Protein AF-A0A067CHD4-F1 (afdb_monomer_lite)

Foldseek 3Di:
DPPDPVVVVVLVVLLVVLVCLVVLVVDDLPPPPSSVVSVVCVVVSVVSVVVNVVSVVVVVVVVVVVVCVVVPPPDPDDPPPDDDDDPPPDPVVVVVVVVVVVVVVVVVVVVCVVVVD

Organism: Saprolegnia parasitica (strain CBS 223.65) (NCBI:txid695850)

Sequence (117 aa):
MYSRRWVYYVAIIVNLVLCFSWTLALIPPDVGFFGTLLLDLQPITLFMEPMRRTMWSCLAMENEHLRNTLGFRKEHFIPLHFDRPPSPTERKPTYAFRIAALSAVVLCLSAAAILLG

InterPro domains:
  IPR004342 EXS, C-terminal [PF03124] (1-66)
  IPR004342 EXS, C-terminal [PS51380] (1-92)

Secondary structure (DSSP, 8-state):
--S-THHHHHHHHHHHHHTTHHHHTTS-TTSSHHHHHHHHTHHHHHHHHHHHHHHHHHHHHHHHHHHTTTSTT--S----S--PPPPP---THHHHHHHHHHHHHHHHHHHHHHHH-

pLDDT: mean 83.2, std 10.67, range [59.69, 95.56]

Structure (mmCIF, N/CA/C/O backbone):
data_AF-A0A067CHD4-F1
#
_entry.id   AF-A0A067CHD4-F1
#
loop_
_atom_site.group_PDB
_atom_site.id
_atom_site.type_symbol
_atom_site.label_atom_id
_atom_site.label_alt_id
_atom_site.label_comp_id
_atom_site.label_asym_id
_atom_site.label_entity_id
_atom_site.label_seq_id
_atom_site.pdbx_PDB_ins_code
_atom_site.Cartn_x
_atom_site.Cartn_y
_atom_site.Cartn_z
_atom_site.occupancy
_atom_site.B_iso_or_equiv
_atom_site.auth_seq_id
_atom_site.auth_comp_id
_atom_site.auth_asym_id
_atom_site.auth_atom_id
_atom_site.pdbx_PDB_model_num
ATOM 1 N N . MET A 1 1 ? -16.723 -1.790 9.431 1.00 60.50 1 MET A N 1
ATOM 2 C CA . MET A 1 1 ? -17.345 -3.032 8.944 1.00 60.50 1 MET A CA 1
ATOM 3 C C . MET A 1 1 ? -17.808 -2.841 7.527 1.00 60.50 1 MET A C 1
ATOM 5 O O . MET A 1 1 ? -18.884 -2.292 7.307 1.00 60.50 1 MET A O 1
ATOM 9 N N . TYR A 1 2 ? -17.008 -3.290 6.565 1.00 63.09 2 TYR A N 1
ATOM 10 C CA . TYR A 1 2 ? -17.515 -3.482 5.213 1.00 63.09 2 TYR A CA 1
ATOM 11 C C . TYR A 1 2 ? -18.622 -4.539 5.256 1.00 63.09 2 TYR A C 1
ATOM 13 O O . TYR A 1 2 ? -18.376 -5.728 5.426 1.00 63.09 2 TYR A O 1
ATOM 21 N N . SER A 1 3 ? -19.873 -4.098 5.107 1.00 74.00 3 SER A N 1
ATOM 22 C CA . SER A 1 3 ? -21.048 -4.984 5.098 1.00 74.00 3 SER A CA 1
ATOM 23 C C . SER A 1 3 ? -20.977 -6.035 3.972 1.00 74.00 3 SER A C 1
ATOM 25 O O . SER A 1 3 ? -21.556 -7.117 4.054 1.00 74.00 3 SER A O 1
ATOM 27 N N . ARG A 1 4 ? -20.209 -5.742 2.917 1.00 87.31 4 ARG A N 1
ATOM 28 C CA . ARG A 1 4 ? -20.064 -6.570 1.721 1.00 87.31 4 ARG A CA 1
ATOM 29 C C . ARG A 1 4 ? -18.856 -7.500 1.804 1.00 87.31 4 ARG A C 1
ATOM 31 O O . ARG A 1 4 ? -17.723 -7.084 1.588 1.00 87.31 4 ARG A O 1
ATOM 38 N N . ARG A 1 5 ? -19.127 -8.797 1.993 1.00 86.94 5 ARG A N 1
ATOM 39 C CA . ARG A 1 5 ? -18.102 -9.857 2.046 1.00 86.94 5 ARG A CA 1
ATOM 40 C C . ARG A 1 5 ? -17.242 -9.963 0.779 1.00 86.94 5 ARG A C 1
ATOM 42 O O . ARG A 1 5 ? -16.083 -10.350 0.865 1.00 86.94 5 ARG A O 1
ATOM 49 N N . TRP A 1 6 ? -17.786 -9.592 -0.383 1.00 91.50 6 TRP A N 1
ATOM 50 C CA . TRP A 1 6 ? -17.060 -9.650 -1.659 1.00 91.50 6 TRP A CA 1
ATOM 51 C C . TRP A 1 6 ? -15.809 -8.764 -1.680 1.00 91.50 6 TRP A C 1
ATOM 53 O O . TRP A 1 6 ? -14.836 -9.114 -2.343 1.00 91.50 6 TRP A O 1
ATOM 63 N N . VAL A 1 7 ? -15.805 -7.667 -0.913 1.00 90.81 7 VAL A N 1
ATOM 64 C CA . VAL A 1 7 ? -14.662 -6.747 -0.825 1.00 90.81 7 VAL A CA 1
ATOM 65 C C . VAL A 1 7 ? -13.427 -7.475 -0.293 1.00 90.81 7 VAL A C 1
ATOM 67 O O . VAL A 1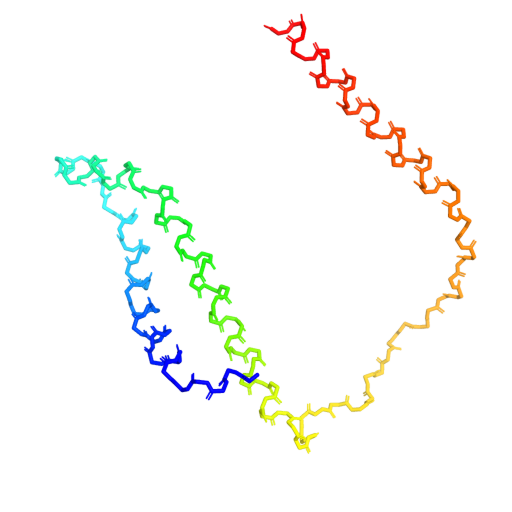 7 ? -12.330 -7.255 -0.797 1.00 90.81 7 VAL A O 1
ATOM 70 N N . TYR A 1 8 ? -13.596 -8.409 0.650 1.00 91.06 8 TYR A N 1
ATOM 71 C CA . TYR A 1 8 ? -12.487 -9.202 1.185 1.00 91.06 8 TYR A CA 1
ATOM 72 C C . TYR A 1 8 ? -11.913 -10.165 0.142 1.00 91.06 8 TYR A C 1
ATOM 74 O O . TYR A 1 8 ? -10.697 -10.264 0.014 1.00 91.06 8 TYR A O 1
ATOM 82 N N . TYR A 1 9 ? -12.762 -10.834 -0.643 1.00 92.88 9 TYR A N 1
ATOM 83 C CA . TYR A 1 9 ? -12.291 -11.729 -1.705 1.00 92.88 9 TYR A CA 1
ATOM 84 C C . TYR A 1 9 ? -11.534 -10.969 -2.796 1.00 92.88 9 TYR A C 1
ATOM 86 O O . TYR A 1 9 ? -10.468 -11.407 -3.224 1.00 92.88 9 TYR A O 1
ATOM 94 N N . VAL A 1 10 ? -12.033 -9.795 -3.190 1.00 93.50 10 VAL A N 1
ATOM 95 C CA . VAL A 1 10 ? -11.324 -8.919 -4.130 1.00 93.50 10 VAL A CA 1
ATOM 96 C C . VAL A 1 10 ? -9.995 -8.453 -3.540 1.00 93.50 10 VAL A C 1
ATOM 98 O O . VAL A 1 10 ? -8.977 -8.547 -4.216 1.00 93.50 10 VAL A O 1
ATOM 101 N N . ALA A 1 11 ? -9.964 -8.029 -2.275 1.00 92.38 11 ALA A N 1
ATOM 102 C CA . ALA A 1 11 ? -8.730 -7.601 -1.620 1.00 92.38 11 ALA A CA 1
ATOM 103 C C . ALA A 1 11 ? -7.675 -8.720 -1.540 1.00 92.38 11 ALA A C 1
ATOM 105 O O . ALA A 1 11 ? -6.488 -8.442 -1.699 1.00 92.38 11 ALA A O 1
ATOM 106 N N . ILE A 1 12 ? -8.088 -9.979 -1.348 1.00 91.88 12 ILE A N 1
ATOM 107 C CA . ILE A 1 12 ? -7.187 -11.144 -1.381 1.00 91.88 12 ILE A CA 1
ATOM 108 C C . ILE A 1 12 ? -6.556 -11.300 -2.770 1.00 91.88 12 ILE A C 1
ATOM 110 O O . ILE A 1 12 ? -5.336 -11.428 -2.872 1.00 91.88 12 ILE A O 1
ATOM 114 N N . ILE A 1 13 ? -7.366 -11.246 -3.833 1.00 93.62 13 ILE A N 1
ATOM 115 C CA . ILE A 1 13 ? -6.887 -11.367 -5.220 1.00 93.62 13 ILE A CA 1
ATOM 116 C C . ILE A 1 13 ? -5.950 -10.206 -5.567 1.00 93.62 13 ILE A C 1
ATOM 118 O O . ILE A 1 13 ? -4.854 -10.424 -6.078 1.00 93.62 13 ILE A O 1
ATOM 122 N N . VAL A 1 14 ? -6.345 -8.974 -5.240 1.00 92.94 14 VAL A N 1
ATOM 123 C CA . VAL A 1 14 ? -5.530 -7.773 -5.462 1.00 92.94 14 VAL A CA 1
ATOM 124 C C . VAL A 1 14 ? -4.204 -7.883 -4.712 1.00 92.94 14 VAL A C 1
ATOM 126 O O . VAL A 1 14 ? -3.155 -7.640 -5.298 1.00 92.94 14 VAL A O 1
ATOM 129 N N . ASN A 1 15 ? -4.209 -8.309 -3.446 1.00 92.62 15 ASN A N 1
ATOM 130 C CA . ASN A 1 15 ? -2.973 -8.498 -2.688 1.00 92.62 15 ASN A CA 1
ATOM 131 C C . ASN A 1 15 ? -2.056 -9.551 -3.327 1.00 92.62 15 ASN A C 1
ATOM 133 O O . ASN A 1 15 ? -0.848 -9.338 -3.363 1.00 92.62 15 ASN A O 1
ATOM 137 N N . LEU A 1 16 ? -2.608 -10.652 -3.846 1.00 90.75 16 LEU A N 1
ATOM 138 C CA . LEU A 1 16 ? -1.823 -11.676 -4.535 1.00 90.75 16 LEU A CA 1
ATOM 139 C C . LEU A 1 16 ? -1.123 -11.106 -5.775 1.00 90.75 16 LEU A C 1
ATOM 141 O O . LEU A 1 16 ? 0.069 -11.328 -5.948 1.00 90.75 16 LEU A O 1
ATOM 145 N N . VAL A 1 17 ? -1.834 -10.331 -6.598 1.00 89.50 17 VAL A N 1
ATOM 146 C CA . VAL A 1 17 ? -1.263 -9.705 -7.802 1.00 89.50 17 VAL A CA 1
ATOM 147 C C . VAL A 1 17 ? -0.212 -8.656 -7.434 1.00 89.50 17 VAL A C 1
ATOM 149 O O . VAL A 1 17 ? 0.908 -8.694 -7.942 1.00 89.50 17 VAL A O 1
ATOM 152 N N . LEU A 1 18 ? -0.532 -7.748 -6.507 1.00 89.81 18 LEU A N 1
ATOM 153 C CA . LEU A 1 18 ? 0.378 -6.675 -6.092 1.00 89.81 18 LEU A CA 1
ATOM 154 C C . LEU A 1 18 ? 1.613 -7.212 -5.351 1.00 89.81 18 LEU A C 1
ATOM 156 O O . LEU A 1 18 ? 2.644 -6.545 -5.340 1.00 89.81 18 LEU A O 1
ATOM 160 N N . CYS A 1 19 ? 1.552 -8.423 -4.783 1.00 88.69 19 CYS A N 1
ATOM 161 C CA . CYS A 1 19 ? 2.708 -9.096 -4.189 1.00 88.69 19 CYS A CA 1
ATOM 162 C C . CYS A 1 19 ? 3.826 -9.343 -5.208 1.00 88.69 19 CYS A C 1
ATOM 164 O O . CYS A 1 19 ? 4.985 -9.378 -4.825 1.00 88.69 19 CYS A O 1
ATOM 166 N N . PHE A 1 20 ? 3.523 -9.466 -6.500 1.00 87.00 20 PHE A N 1
ATOM 167 C CA . PHE A 1 20 ? 4.552 -9.633 -7.529 1.00 87.00 20 PHE A CA 1
ATOM 168 C C . PHE A 1 20 ? 5.094 -8.299 -8.056 1.00 87.00 20 PHE A C 1
ATOM 170 O O . PHE A 1 20 ? 6.107 -8.296 -8.752 1.00 87.00 20 PHE A O 1
ATOM 177 N N . SER A 1 21 ? 4.499 -7.159 -7.684 1.00 87.25 21 SER A N 1
ATOM 178 C CA . SER A 1 21 ? 4.929 -5.835 -8.162 1.00 87.25 21 SER A CA 1
ATOM 179 C C . SER A 1 21 ? 6.406 -5.562 -7.867 1.00 87.25 21 SER A C 1
ATOM 181 O O . SER A 1 21 ? 7.129 -5.065 -8.726 1.00 87.25 21 SER A O 1
ATOM 183 N N . TRP A 1 22 ? 6.895 -5.948 -6.683 1.00 86.06 22 TRP A N 1
ATOM 184 C CA . TRP A 1 22 ? 8.297 -5.725 -6.315 1.00 86.06 22 TRP A CA 1
ATOM 185 C C . TRP A 1 22 ? 9.278 -6.566 -7.144 1.00 86.06 22 TRP A C 1
ATOM 187 O O . TRP A 1 22 ? 10.405 -6.134 -7.363 1.00 86.06 22 TRP A O 1
ATOM 197 N N . THR A 1 23 ? 8.866 -7.738 -7.642 1.00 88.12 23 THR A N 1
ATOM 198 C CA . THR A 1 23 ? 9.744 -8.586 -8.468 1.00 88.12 23 THR A CA 1
ATOM 199 C C . THR A 1 23 ? 10.029 -7.973 -9.835 1.00 88.12 23 THR A C 1
ATOM 201 O O . THR A 1 23 ? 11.099 -8.202 -10.391 1.00 88.12 23 THR A O 1
ATOM 204 N N . LEU A 1 24 ? 9.124 -7.130 -10.346 1.00 85.31 24 LEU A N 1
ATOM 205 C CA . LEU A 1 24 ? 9.323 -6.411 -11.607 1.00 85.31 24 LEU A CA 1
ATOM 206 C C . LEU A 1 24 ? 10.488 -5.415 -11.522 1.00 85.31 24 LEU A C 1
ATOM 208 O O . LEU A 1 24 ? 11.137 -5.159 -12.529 1.00 85.31 24 LEU A O 1
ATOM 212 N N . ALA A 1 25 ? 10.799 -4.910 -10.323 1.00 84.31 25 ALA A N 1
ATOM 213 C CA . ALA A 1 25 ? 11.919 -3.998 -10.095 1.00 84.31 25 ALA A CA 1
ATOM 214 C C . ALA A 1 25 ? 13.297 -4.691 -10.112 1.00 84.31 25 ALA A C 1
ATOM 216 O O . ALA A 1 25 ? 14.316 -4.007 -10.105 1.00 84.31 25 ALA A O 1
ATOM 217 N N . LEU A 1 26 ? 13.348 -6.030 -10.116 1.00 87.31 26 LEU A N 1
ATOM 218 C CA . LEU A 1 26 ? 14.605 -6.784 -10.203 1.00 87.31 26 LEU A CA 1
ATOM 219 C C . LEU A 1 26 ? 15.077 -7.012 -11.643 1.00 87.31 26 LEU A C 1
ATOM 221 O O . LEU A 1 26 ? 16.201 -7.467 -11.844 1.00 87.31 26 LEU A O 1
ATOM 225 N N . ILE A 1 27 ? 14.225 -6.755 -12.637 1.00 86.88 27 ILE A N 1
ATOM 226 C CA . ILE A 1 27 ? 14.545 -7.030 -14.036 1.00 86.88 27 ILE A CA 1
ATOM 227 C C . ILE A 1 27 ? 15.480 -5.925 -14.552 1.00 86.88 27 ILE A C 1
ATOM 229 O O . ILE A 1 27 ? 15.101 -4.754 -14.521 1.00 86.88 27 ILE A O 1
ATOM 233 N N . PRO A 1 28 ? 16.695 -6.264 -15.025 1.00 85.44 28 PRO A N 1
ATOM 234 C CA . PRO A 1 28 ? 17.613 -5.268 -15.558 1.00 85.44 28 PRO A CA 1
ATOM 235 C C . PRO A 1 28 ? 17.080 -4.693 -16.881 1.00 85.44 28 PRO A C 1
ATOM 237 O O . PRO A 1 28 ? 16.494 -5.432 -17.673 1.00 85.44 28 PRO A O 1
ATOM 240 N N . PRO A 1 29 ? 17.300 -3.397 -17.164 1.00 83.00 29 PRO A N 1
ATOM 241 C CA . PRO A 1 29 ? 16.760 -2.746 -18.360 1.00 83.00 29 PRO A CA 1
ATOM 242 C C . PRO A 1 29 ? 17.376 -3.245 -19.672 1.00 83.00 29 PRO A C 1
ATOM 244 O O . PRO A 1 29 ? 16.769 -3.099 -20.730 1.00 83.00 29 PRO A O 1
ATOM 247 N N . ASP A 1 30 ? 18.540 -3.893 -19.607 1.00 84.25 30 ASP A N 1
ATOM 248 C CA . ASP A 1 30 ? 19.311 -4.321 -20.779 1.00 84.25 30 ASP A CA 1
ATOM 249 C C . ASP A 1 30 ? 18.733 -5.563 -21.487 1.00 84.25 30 ASP A C 1
ATOM 251 O O . ASP A 1 30 ? 19.256 -6.004 -22.509 1.00 84.25 30 ASP A O 1
ATOM 255 N N . VAL A 1 31 ? 17.626 -6.130 -20.991 1.00 84.50 31 VAL A N 1
ATOM 256 C CA . VAL A 1 31 ? 16.979 -7.342 -21.542 1.00 84.50 31 VAL A CA 1
ATOM 257 C C . VAL A 1 31 ? 16.114 -7.082 -22.790 1.00 84.50 31 VAL A C 1
ATOM 259 O O . VAL A 1 31 ? 15.211 -7.855 -23.112 1.00 84.50 31 VAL A O 1
ATOM 262 N N . GLY A 1 32 ? 16.379 -5.994 -23.517 1.00 86.12 32 GLY A N 1
ATOM 263 C CA . GLY A 1 32 ? 15.635 -5.584 -24.710 1.00 86.12 32 GLY A CA 1
ATOM 264 C C . GLY A 1 32 ? 14.343 -4.823 -24.390 1.00 86.12 32 GLY A C 1
ATOM 265 O O . GLY A 1 32 ? 14.210 -4.217 -23.330 1.00 86.12 32 GLY A O 1
ATOM 266 N N . PHE A 1 33 ? 13.369 -4.859 -25.308 1.00 86.00 33 PHE A N 1
ATOM 267 C CA . PHE A 1 33 ? 12.129 -4.062 -25.228 1.00 86.00 33 PHE A CA 1
ATOM 268 C C . PHE A 1 33 ? 11.352 -4.228 -23.907 1.00 86.00 33 PHE A C 1
ATOM 270 O O . PHE A 1 33 ? 10.770 -3.275 -23.394 1.00 8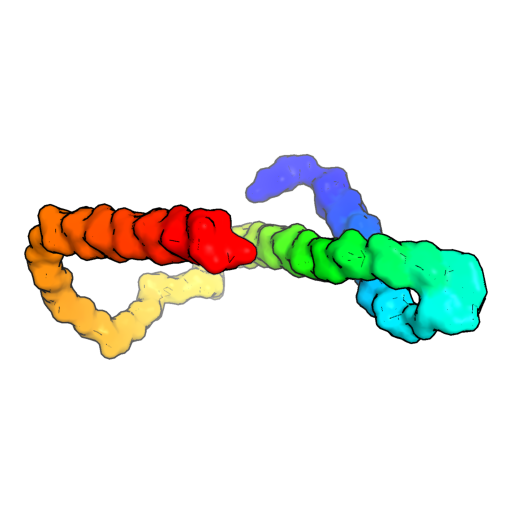6.00 33 PHE A O 1
ATOM 277 N N . PHE A 1 34 ? 11.353 -5.433 -23.330 1.00 84.44 34 PHE A N 1
ATOM 278 C CA . PHE A 1 34 ? 10.694 -5.681 -22.046 1.00 84.44 34 PHE A CA 1
ATOM 279 C C . PHE A 1 34 ? 11.388 -4.970 -20.878 1.00 84.44 34 PHE A C 1
ATOM 281 O O . PHE A 1 34 ? 10.702 -4.494 -19.978 1.00 84.44 34 PHE A O 1
ATOM 288 N N . GLY A 1 35 ? 12.718 -4.859 -20.897 1.00 87.31 35 GLY A N 1
ATOM 289 C CA . GLY A 1 35 ? 13.476 -4.152 -19.864 1.00 87.31 35 GLY A CA 1
ATOM 290 C C . GLY A 1 35 ? 13.207 -2.650 -19.886 1.00 87.31 35 GLY A C 1
ATOM 291 O O . GLY A 1 35 ? 12.944 -2.056 -18.843 1.00 87.31 35 GLY A O 1
ATOM 292 N N . THR A 1 36 ? 13.176 -2.051 -21.080 1.00 87.50 36 THR A N 1
ATOM 293 C CA . THR A 1 36 ? 12.860 -0.623 -21.248 1.00 87.50 36 THR A CA 1
ATOM 294 C C . THR A 1 36 ? 11.425 -0.302 -20.828 1.00 87.50 36 THR A C 1
ATOM 296 O O . THR A 1 36 ? 11.206 0.653 -20.092 1.00 87.50 36 THR A O 1
ATOM 299 N N . LEU A 1 37 ? 10.456 -1.147 -21.201 1.00 89.06 37 LEU A N 1
ATOM 300 C CA . LEU A 1 37 ? 9.053 -0.983 -20.802 1.00 89.06 37 LEU A CA 1
ATOM 301 C C . LEU A 1 37 ? 8.892 -1.033 -19.274 1.00 89.06 37 LEU A C 1
ATOM 303 O O . LEU A 1 37 ? 8.169 -0.225 -18.694 1.00 89.06 37 LEU A O 1
ATOM 307 N N . LEU A 1 38 ? 9.557 -1.975 -18.602 1.00 89.38 38 LEU A N 1
ATOM 308 C CA . LEU A 1 38 ? 9.475 -2.094 -17.144 1.00 89.38 38 LEU A CA 1
ATOM 309 C C . LEU A 1 38 ? 10.105 -0.904 -16.417 1.00 89.38 38 LEU A C 1
ATOM 311 O O . LEU A 1 38 ? 9.590 -0.506 -15.371 1.00 89.38 38 LEU A O 1
ATOM 315 N N . LEU A 1 39 ? 11.160 -0.315 -16.985 1.00 88.12 39 LEU A N 1
ATOM 316 C CA . LEU A 1 39 ? 11.761 0.916 -16.477 1.00 88.12 39 LEU A CA 1
ATOM 317 C C . LEU A 1 39 ? 10.774 2.091 -16.594 1.00 88.12 39 LEU A C 1
ATOM 319 O O . LEU A 1 39 ? 10.588 2.834 -15.631 1.00 88.12 39 LEU A O 1
ATOM 323 N N . ASP A 1 40 ? 10.047 2.198 -17.708 1.00 89.88 40 ASP A N 1
ATOM 324 C CA . ASP A 1 40 ? 9.004 3.220 -17.882 1.00 89.88 40 ASP A CA 1
ATOM 325 C C . ASP A 1 40 ? 7.829 3.039 -16.899 1.00 89.88 40 ASP A C 1
ATOM 327 O O . ASP A 1 40 ? 7.245 4.011 -16.416 1.00 89.88 40 ASP A O 1
ATOM 331 N N . LEU A 1 41 ? 7.492 1.791 -16.551 1.00 89.69 41 LEU A N 1
ATOM 332 C CA . LEU A 1 41 ? 6.446 1.464 -15.571 1.00 89.69 41 LEU A CA 1
ATOM 333 C C . LEU A 1 41 ? 6.921 1.523 -14.110 1.00 89.69 41 LEU A C 1
ATOM 335 O O . LEU A 1 41 ? 6.107 1.371 -13.193 1.00 89.69 41 LEU A O 1
ATOM 339 N N . GLN A 1 42 ? 8.205 1.768 -13.858 1.00 87.69 42 GLN A N 1
ATOM 340 C CA . GLN A 1 42 ? 8.798 1.756 -12.521 1.00 87.69 42 GLN A CA 1
ATOM 341 C C . GLN A 1 42 ? 8.128 2.719 -11.513 1.00 87.69 42 GLN A C 1
ATOM 343 O O . GLN A 1 42 ? 7.958 2.340 -10.351 1.00 87.69 42 GLN A O 1
ATOM 348 N N . PRO A 1 43 ? 7.656 3.926 -11.894 1.00 89.06 43 PRO A N 1
ATOM 349 C CA . PRO A 1 43 ? 6.896 4.784 -10.980 1.00 89.06 43 PRO A CA 1
ATOM 350 C C . PRO A 1 43 ? 5.573 4.153 -10.522 1.00 89.06 43 PRO A C 1
ATOM 352 O O . PRO A 1 43 ? 5.149 4.335 -9.380 1.00 89.06 43 PRO A O 1
ATOM 355 N N . ILE A 1 44 ? 4.926 3.381 -11.400 1.00 89.69 44 ILE A N 1
ATOM 356 C CA . ILE A 1 44 ? 3.660 2.704 -11.109 1.00 89.69 44 ILE A CA 1
ATOM 357 C C . ILE A 1 44 ? 3.909 1.534 -10.154 1.00 89.69 44 ILE A C 1
ATOM 359 O O . ILE A 1 44 ? 3.210 1.409 -9.148 1.00 89.69 44 ILE A O 1
ATOM 363 N N . THR A 1 45 ? 4.927 0.709 -10.418 1.00 87.56 45 THR A N 1
ATOM 364 C CA . THR A 1 45 ? 5.264 -0.440 -9.557 1.00 87.56 45 THR A CA 1
ATOM 365 C C . THR A 1 45 ? 5.727 0.000 -8.167 1.00 87.56 45 THR A C 1
ATOM 367 O O . THR A 1 45 ? 5.393 -0.654 -7.174 1.00 87.56 45 THR A O 1
ATOM 370 N N . LEU A 1 46 ? 6.409 1.150 -8.073 1.00 86.62 46 LEU A N 1
ATOM 371 C CA . LEU A 1 46 ? 6.785 1.781 -6.807 1.00 86.62 46 LEU A CA 1
ATOM 372 C C . LEU A 1 46 ? 5.559 2.237 -6.005 1.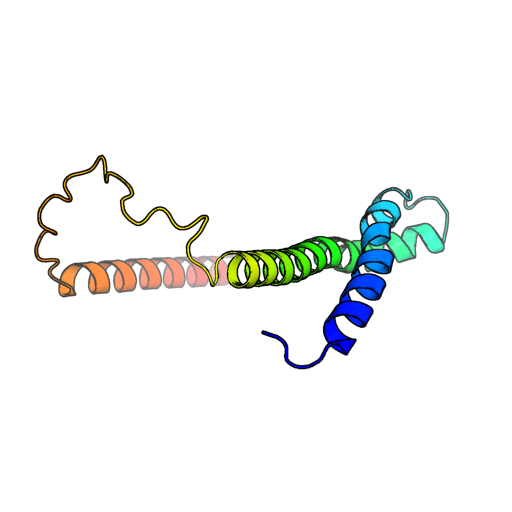00 86.62 46 LEU A C 1
ATOM 374 O O . LEU A 1 46 ? 5.535 2.092 -4.786 1.00 86.62 46 LEU A O 1
ATOM 378 N N . PHE A 1 47 ? 4.530 2.761 -6.674 1.00 89.56 47 PHE A N 1
ATOM 379 C CA . PHE A 1 47 ? 3.300 3.228 -6.029 1.00 89.56 47 PHE A CA 1
ATOM 380 C C . PHE A 1 47 ? 2.358 2.088 -5.604 1.00 89.56 47 PHE A C 1
ATOM 382 O O . PHE A 1 47 ? 1.627 2.209 -4.615 1.00 89.56 47 PHE A O 1
ATOM 389 N N . MET A 1 48 ? 2.410 0.949 -6.297 1.00 89.94 48 MET A N 1
ATOM 390 C CA . MET A 1 48 ? 1.614 -0.237 -5.967 1.00 89.94 48 MET A CA 1
ATOM 391 C C . MET A 1 48 ? 1.920 -0.806 -4.571 1.00 89.94 48 MET A C 1
ATOM 393 O O . MET A 1 48 ? 1.009 -1.284 -3.892 1.00 89.94 48 MET A O 1
ATOM 397 N N . GLU A 1 49 ? 3.170 -0.742 -4.103 1.00 90.00 49 GLU A N 1
ATOM 398 C CA . GLU A 1 49 ? 3.561 -1.289 -2.794 1.00 90.00 49 GLU A CA 1
ATOM 399 C C . GLU A 1 49 ? 2.945 -0.509 -1.608 1.00 90.00 49 GLU A C 1
ATOM 401 O O . GLU A 1 49 ? 2.323 -1.138 -0.742 1.00 90.00 49 GLU A O 1
ATOM 406 N N . PRO A 1 50 ? 3.013 0.838 -1.551 1.00 91.12 50 PRO A N 1
ATOM 407 C CA . PRO A 1 50 ? 2.261 1.635 -0.585 1.00 91.12 50 PRO A CA 1
ATOM 408 C C . PRO A 1 50 ? 0.758 1.352 -0.608 1.00 91.12 50 PRO A C 1
ATOM 410 O O . PRO A 1 50 ? 0.177 1.119 0.449 1.00 91.12 50 PRO A O 1
ATOM 413 N N . MET A 1 51 ? 0.129 1.294 -1.789 1.00 90.81 51 MET A N 1
ATOM 414 C CA . MET A 1 51 ? -1.306 0.999 -1.907 1.00 90.81 51 MET A CA 1
ATOM 415 C C . MET A 1 51 ? -1.673 -0.351 -1.284 1.00 90.81 51 MET A C 1
ATOM 417 O O . MET A 1 51 ? -2.636 -0.444 -0.516 1.00 90.81 51 MET A O 1
ATOM 421 N N . ARG A 1 52 ? -0.876 -1.392 -1.561 1.00 92.00 52 ARG A N 1
ATOM 422 C CA . ARG A 1 52 ? -1.046 -2.729 -0.976 1.00 92.00 52 ARG A CA 1
ATOM 423 C C . ARG A 1 52 ? -0.961 -2.682 0.550 1.00 92.00 52 ARG A C 1
ATOM 425 O O . ARG A 1 52 ? -1.807 -3.268 1.230 1.00 92.00 52 ARG A O 1
ATOM 432 N N . ARG A 1 53 ? 0.031 -1.967 1.095 1.00 91.81 53 ARG A N 1
ATOM 433 C CA . ARG A 1 53 ? 0.210 -1.803 2.547 1.00 91.81 53 ARG A CA 1
ATOM 434 C C . ARG A 1 53 ? -0.958 -1.064 3.178 1.00 91.81 53 ARG A C 1
ATOM 436 O O . ARG A 1 53 ? -1.504 -1.561 4.155 1.00 91.81 53 ARG A O 1
ATOM 443 N N . THR A 1 54 ? -1.387 0.057 2.604 1.00 93.31 54 THR A N 1
ATOM 444 C CA . THR A 1 54 ? -2.524 0.833 3.114 1.00 93.31 54 THR A CA 1
ATOM 445 C C . THR A 1 54 ? -3.797 -0.008 3.146 1.00 93.31 54 THR A C 1
ATOM 447 O O . THR A 1 54 ? -4.468 -0.058 4.177 1.00 93.31 54 THR A O 1
ATOM 450 N N . MET A 1 55 ? -4.094 -0.736 2.064 1.00 93.00 55 MET A N 1
ATOM 451 C CA . MET A 1 55 ? -5.256 -1.624 1.998 1.00 93.00 55 MET A CA 1
ATOM 452 C C . MET A 1 55 ? -5.211 -2.690 3.102 1.00 93.00 55 MET A C 1
ATOM 454 O O . MET A 1 55 ? -6.185 -2.858 3.838 1.00 93.00 55 MET A O 1
ATOM 458 N N . TRP A 1 56 ? -4.078 -3.385 3.256 1.00 91.44 56 TRP A N 1
ATOM 459 C CA . TRP A 1 56 ? -3.946 -4.436 4.265 1.00 91.44 56 TRP A CA 1
ATOM 460 C C . TRP A 1 56 ? -3.975 -3.889 5.696 1.00 91.44 56 TRP A C 1
ATOM 462 O O . TRP A 1 56 ? -4.597 -4.489 6.570 1.00 91.44 56 TRP A O 1
ATOM 472 N N . SER A 1 57 ? -3.378 -2.719 5.939 1.00 93.19 57 SER A N 1
ATOM 473 C CA . SER A 1 57 ? -3.442 -2.031 7.230 1.00 93.19 57 SER A CA 1
ATOM 474 C C . SER A 1 57 ? -4.878 -1.678 7.619 1.00 93.19 57 SER A C 1
ATOM 476 O O . SER A 1 57 ? -5.259 -1.912 8.763 1.00 93.19 57 SER A O 1
ATOM 478 N N . CYS A 1 58 ? -5.705 -1.183 6.690 1.00 91.88 58 CYS A N 1
ATOM 479 C CA . CYS A 1 58 ? -7.118 -0.906 6.966 1.00 91.88 58 CYS A CA 1
ATOM 480 C C . CYS A 1 58 ? -7.892 -2.175 7.355 1.00 91.88 58 CYS A C 1
ATOM 482 O O . CYS A 1 58 ? -8.649 -2.158 8.326 1.00 91.88 58 CYS A O 1
ATOM 484 N N . LEU A 1 59 ? -7.676 -3.281 6.633 1.00 90.69 59 LEU A N 1
ATOM 485 C CA . LEU A 1 59 ? -8.322 -4.567 6.921 1.00 90.69 59 LEU A CA 1
ATOM 486 C C . LEU A 1 59 ? -7.850 -5.165 8.254 1.00 90.69 59 LEU A C 1
ATOM 488 O O . LEU A 1 59 ? -8.654 -5.704 9.011 1.00 90.69 59 LEU A O 1
ATOM 492 N N . ALA A 1 60 ? -6.561 -5.041 8.576 1.00 90.38 60 ALA A N 1
ATOM 493 C CA . ALA A 1 60 ? -6.006 -5.494 9.847 1.00 90.38 60 ALA A CA 1
ATOM 494 C C . ALA A 1 60 ? -6.555 -4.688 11.035 1.00 90.38 60 ALA A C 1
ATOM 496 O O . ALA A 1 60 ? -6.926 -5.276 12.050 1.00 90.38 60 ALA A O 1
ATOM 497 N N . MET A 1 61 ? -6.666 -3.362 10.893 1.00 90.69 61 MET A N 1
ATOM 498 C CA . MET A 1 61 ? -7.280 -2.487 11.900 1.00 90.69 61 MET A CA 1
ATOM 499 C C . MET A 1 61 ? -8.748 -2.833 12.121 1.00 90.69 61 MET A C 1
ATOM 501 O O . MET A 1 61 ? -9.208 -2.929 13.256 1.00 90.69 61 MET A O 1
ATOM 505 N N . GLU A 1 62 ? -9.486 -3.079 11.040 1.00 89.31 62 GLU A N 1
ATOM 506 C CA . GLU A 1 62 ? -10.862 -3.548 11.132 1.00 89.31 62 GLU A CA 1
ATOM 507 C C . GLU A 1 62 ? -10.951 -4.896 11.858 1.00 89.31 62 GLU A C 1
ATOM 509 O O . GLU A 1 62 ? -11.756 -5.035 12.777 1.00 89.31 62 GLU A O 1
ATOM 514 N N . ASN A 1 63 ? -10.103 -5.865 11.507 1.00 88.62 63 ASN A N 1
ATOM 515 C CA . ASN A 1 63 ? -10.052 -7.159 12.186 1.00 88.62 63 ASN A CA 1
ATOM 516 C C . ASN A 1 63 ? -9.763 -7.013 13.690 1.00 88.62 63 ASN A C 1
ATOM 518 O O . ASN A 1 63 ? -10.348 -7.729 14.504 1.00 88.62 63 ASN A O 1
ATOM 522 N N . GLU A 1 64 ? -8.903 -6.069 14.079 1.00 86.88 64 GLU A N 1
ATOM 523 C CA . GLU A 1 64 ? -8.648 -5.785 15.490 1.00 86.88 64 GLU A CA 1
ATOM 524 C C . GLU A 1 64 ? -9.856 -5.137 16.175 1.00 86.88 64 GLU A C 1
ATOM 526 O O . GLU A 1 64 ? -10.236 -5.573 17.260 1.00 86.88 64 GLU A O 1
ATOM 531 N N . HIS A 1 65 ? -10.534 -4.178 15.534 1.00 84.56 65 HIS A N 1
ATOM 532 C CA . HIS A 1 65 ? -11.775 -3.604 16.065 1.00 84.56 65 HIS A CA 1
ATOM 533 C C . HIS A 1 65 ? -12.849 -4.669 16.301 1.00 84.56 65 HIS A C 1
ATOM 535 O O . HIS A 1 65 ? -13.530 -4.632 17.322 1.00 84.56 65 HIS A O 1
ATOM 541 N N . LEU A 1 66 ? -12.971 -5.641 15.393 1.00 81.50 66 LEU A N 1
ATOM 542 C CA . LEU A 1 66 ? -13.916 -6.749 15.525 1.00 81.50 66 LEU A CA 1
ATOM 543 C C . LEU A 1 66 ? -13.554 -7.694 16.659 1.00 81.50 66 LEU A C 1
ATOM 545 O O . LEU A 1 66 ? -14.410 -8.023 17.480 1.00 81.50 66 LEU A O 1
ATOM 549 N N . ARG A 1 67 ? -12.280 -8.077 16.753 1.00 77.31 67 ARG A N 1
ATOM 550 C CA . ARG A 1 67 ? -11.777 -8.910 17.852 1.00 77.31 67 ARG A CA 1
ATOM 551 C C . ARG A 1 67 ? -11.831 -8.208 19.209 1.00 77.31 67 ARG A C 1
ATOM 553 O O . ARG A 1 67 ? -11.888 -8.897 20.221 1.00 77.31 67 ARG A O 1
ATOM 560 N N . ASN A 1 68 ? -11.846 -6.877 19.245 1.00 76.38 68 ASN A N 1
ATOM 561 C CA . ASN A 1 68 ? -11.866 -6.086 20.477 1.00 76.38 68 ASN A CA 1
ATOM 562 C C . ASN A 1 68 ? -13.273 -5.600 20.893 1.00 76.38 68 ASN A C 1
ATOM 564 O O . ASN A 1 68 ? -13.409 -4.816 21.831 1.00 76.38 68 ASN A O 1
ATOM 568 N N . THR A 1 69 ? -14.342 -6.063 20.233 1.00 68.56 69 THR A N 1
ATOM 569 C CA . THR A 1 69 ? -15.732 -5.674 20.564 1.00 68.56 69 THR A CA 1
ATOM 570 C C . THR A 1 69 ? -16.192 -6.113 21.957 1.00 68.56 69 THR A C 1
ATOM 572 O O . THR A 1 69 ? -17.067 -5.475 22.533 1.00 68.56 69 THR A O 1
ATOM 575 N N . LEU A 1 70 ? -15.581 -7.155 22.527 1.00 63.00 70 LEU A N 1
ATOM 576 C CA . LEU A 1 70 ? -15.939 -7.704 23.840 1.00 63.00 70 LEU A CA 1
ATOM 577 C C . LEU A 1 70 ? -15.009 -7.238 24.976 1.00 63.00 70 LEU A C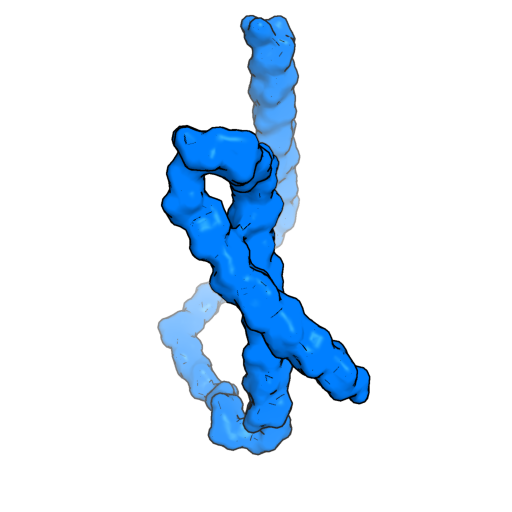 1
ATOM 579 O O . LEU A 1 70 ? -15.082 -7.765 26.079 1.00 63.00 70 LEU A O 1
ATOM 583 N N . GLY A 1 71 ? -14.102 -6.285 24.724 1.00 63.34 71 GLY A N 1
ATOM 584 C CA . GLY A 1 71 ? -13.237 -5.707 25.762 1.00 63.34 71 GLY A CA 1
ATOM 585 C C . GLY A 1 71 ? -12.152 -6.634 26.328 1.00 63.34 71 GLY A C 1
ATOM 586 O O . GLY A 1 71 ? -11.314 -6.166 27.087 1.00 63.34 71 GLY A O 1
ATOM 587 N N . PHE A 1 72 ? -12.084 -7.906 25.914 1.00 61.84 72 PHE A N 1
ATOM 588 C CA . PHE A 1 72 ? -11.100 -8.888 26.406 1.00 61.84 72 PHE A CA 1
ATOM 589 C C . PHE A 1 72 ? -9.628 -8.492 26.208 1.00 61.84 72 PHE A C 1
ATOM 591 O O . PHE A 1 72 ? -8.750 -9.102 26.810 1.00 61.84 72 PHE A O 1
ATOM 598 N N . ARG A 1 73 ? -9.343 -7.503 25.353 1.00 64.25 73 ARG A N 1
ATOM 599 C CA . ARG A 1 73 ? -7.989 -7.003 25.075 1.00 64.25 73 ARG A CA 1
ATOM 600 C C . ARG A 1 73 ? -7.858 -5.485 25.238 1.00 64.25 73 ARG A C 1
ATOM 602 O O . ARG A 1 73 ? -6.836 -4.911 24.872 1.00 64.25 73 ARG A O 1
ATOM 609 N N . LYS A 1 74 ? -8.898 -4.824 25.753 1.00 63.25 74 LYS A N 1
ATOM 610 C CA . LYS A 1 74 ? -8.924 -3.375 25.940 1.00 63.25 74 LYS A CA 1
ATOM 611 C C . LYS A 1 74 ? -8.430 -3.068 27.348 1.00 63.25 74 LYS A C 1
ATOM 613 O O . LYS A 1 74 ? -9.181 -3.192 28.309 1.00 63.25 74 LYS A O 1
ATOM 618 N N . GLU A 1 75 ? -7.171 -2.665 27.478 1.00 62.69 75 GLU A N 1
ATOM 619 C CA . GLU A 1 75 ? -6.707 -2.104 28.744 1.00 62.69 75 GLU A CA 1
ATOM 620 C C . GLU A 1 75 ? -7.456 -0.796 29.015 1.00 62.69 75 GLU A C 1
ATOM 622 O O . GLU A 1 75 ? -7.312 0.197 28.302 1.00 62.69 75 GLU A O 1
ATOM 627 N N . HIS A 1 76 ? -8.325 -0.818 30.026 1.00 66.69 76 HIS A N 1
ATOM 628 C CA . HIS A 1 76 ? -9.109 0.343 30.450 1.00 66.69 76 HIS A CA 1
ATOM 629 C C . HIS A 1 76 ? -8.255 1.406 31.146 1.00 66.69 76 HIS A C 1
ATOM 631 O O . HIS A 1 76 ? -8.661 2.564 31.231 1.00 66.69 76 HIS A O 1
ATOM 637 N N . PHE A 1 77 ? -7.084 1.010 31.638 1.00 66.06 77 PHE A N 1
ATOM 638 C CA . PHE A 1 77 ? -6.184 1.855 32.394 1.00 66.06 77 PHE A CA 1
ATOM 639 C C . PHE A 1 77 ? -4.775 1.716 31.831 1.00 66.06 77 PHE A C 1
ATOM 641 O O . PHE A 1 77 ? -4.060 0.775 32.147 1.00 66.06 77 PHE A O 1
ATOM 648 N N . ILE A 1 78 ? -4.393 2.671 30.989 1.00 73.38 78 ILE A N 1
ATOM 649 C CA . ILE A 1 78 ? -3.005 2.855 30.579 1.00 73.38 78 ILE A CA 1
ATOM 650 C C . ILE A 1 78 ? -2.431 3.859 31.579 1.00 73.38 78 ILE A C 1
ATOM 652 O O . ILE A 1 78 ? -2.847 5.023 31.532 1.00 73.38 78 ILE A O 1
ATOM 656 N N . PRO A 1 79 ? -1.552 3.451 32.513 1.00 71.62 79 PRO A N 1
ATOM 657 C CA . PRO A 1 79 ? -0.939 4.384 33.445 1.00 71.62 79 PRO A CA 1
ATOM 658 C C . PRO A 1 79 ? -0.154 5.416 32.638 1.00 71.62 79 PRO A C 1
ATOM 660 O O . PRO A 1 79 ? 0.893 5.128 32.065 1.00 71.62 79 PRO A O 1
ATOM 663 N N . LEU A 1 80 ? -0.701 6.625 32.538 1.00 70.50 80 LEU A N 1
ATOM 664 C CA . LEU A 1 80 ? -0.057 7.718 31.834 1.00 70.50 80 LEU A CA 1
ATOM 665 C C . LEU A 1 80 ? 1.126 8.161 32.699 1.00 70.50 80 LEU A C 1
ATOM 667 O O . LEU A 1 80 ? 0.940 8.809 33.720 1.00 70.50 80 LEU A O 1
ATOM 671 N N . HIS A 1 81 ? 2.346 7.804 32.306 1.00 70.88 81 HIS A N 1
ATOM 672 C CA . HIS A 1 81 ? 3.573 8.158 33.040 1.00 70.88 81 HIS A CA 1
ATOM 673 C C . HIS A 1 81 ? 3.911 9.658 32.995 1.00 70.88 81 HIS A C 1
ATOM 675 O O . HIS A 1 81 ? 4.979 10.069 33.438 1.00 70.88 81 HIS A O 1
ATOM 681 N N . PHE A 1 82 ? 3.027 10.468 32.415 1.00 74.31 82 PHE A N 1
ATOM 682 C CA . PHE A 1 82 ? 3.220 11.890 32.227 1.00 74.31 82 PHE A CA 1
ATOM 683 C C . PHE A 1 82 ? 2.022 12.620 32.813 1.00 74.31 82 PHE A C 1
ATOM 685 O O . PHE A 1 82 ? 0.942 12.640 32.216 1.00 74.31 82 PHE A O 1
ATOM 692 N N . ASP A 1 83 ? 2.234 13.266 33.954 1.00 68.38 83 ASP A N 1
ATOM 693 C CA . ASP A 1 83 ? 1.407 14.399 34.336 1.00 68.38 83 ASP A CA 1
ATOM 694 C C . ASP A 1 83 ? 1.494 15.409 33.192 1.00 68.38 83 ASP A C 1
ATOM 696 O O . ASP A 1 83 ? 2.570 15.930 32.885 1.00 68.38 83 ASP A O 1
ATOM 700 N N . ARG A 1 84 ? 0.379 15.656 32.491 1.00 65.94 84 ARG A N 1
ATOM 701 C CA . ARG A 1 84 ? 0.346 16.785 31.562 1.00 65.94 84 ARG A CA 1
ATOM 702 C C . ARG A 1 84 ? 0.552 18.032 32.416 1.00 65.94 84 ARG A C 1
ATOM 704 O O . ARG A 1 84 ? -0.309 18.295 33.259 1.00 65.94 84 ARG A O 1
ATOM 711 N N . PRO A 1 85 ? 1.614 18.831 32.198 1.00 68.31 85 PRO A N 1
ATOM 712 C CA . PRO A 1 85 ? 1.603 20.173 32.744 1.00 68.31 85 PRO A CA 1
ATOM 713 C C . PRO A 1 85 ? 0.320 20.853 32.241 1.00 68.31 85 PRO A C 1
ATOM 715 O O . PRO A 1 85 ? -0.092 20.585 31.101 1.00 68.31 85 PRO A O 1
ATOM 718 N N . PRO A 1 86 ? -0.350 21.676 33.070 1.00 68.69 86 PRO A N 1
ATOM 719 C CA . PRO A 1 86 ? -1.511 22.429 32.620 1.00 68.69 86 PRO A CA 1
ATOM 720 C C . PRO A 1 86 ? -1.127 23.103 31.309 1.00 68.69 86 PRO A C 1
ATOM 722 O O . PRO A 1 86 ? -0.089 23.765 31.240 1.00 68.69 86 PRO A O 1
ATOM 725 N N . SER A 1 87 ? -1.905 22.852 30.251 1.00 64.69 87 SER A N 1
ATOM 726 C CA . SER A 1 87 ? -1.624 23.437 28.945 1.00 64.69 87 SER A CA 1
ATOM 727 C C . SER A 1 87 ? -1.438 24.937 29.162 1.00 64.69 87 SER A C 1
ATOM 729 O O . SER A 1 87 ? -2.364 25.549 29.711 1.00 64.69 87 SER A O 1
ATOM 731 N N . PRO A 1 88 ? -0.288 25.542 28.801 1.00 66.25 88 PRO A N 1
ATOM 732 C CA . PRO A 1 88 ? -0.198 26.990 28.828 1.00 66.25 88 PRO A CA 1
ATOM 733 C C . PRO A 1 88 ? -1.380 27.483 28.003 1.00 66.25 88 PRO A C 1
ATOM 735 O O . PRO A 1 88 ? -1.591 26.970 26.905 1.00 66.25 88 PRO A O 1
ATOM 738 N N . THR A 1 89 ? -2.206 28.371 28.561 1.00 64.12 89 THR A N 1
ATOM 739 C CA . THR A 1 89 ? -3.371 28.929 27.873 1.00 64.12 89 THR A CA 1
ATOM 740 C C . THR A 1 89 ? -2.881 29.527 26.562 1.00 64.12 89 THR A C 1
ATOM 742 O O . THR A 1 89 ? -2.333 30.631 26.532 1.00 64.12 89 THR A O 1
ATOM 745 N N . GLU A 1 90 ? -2.970 28.742 25.492 1.00 59.69 90 GLU A N 1
ATOM 746 C CA . GLU A 1 90 ? -2.282 29.036 24.253 1.00 59.69 90 GLU A CA 1
ATOM 747 C C . GLU A 1 90 ? -3.019 30.212 23.632 1.00 59.69 90 GLU A C 1
ATOM 749 O O . GLU A 1 90 ? -4.156 30.098 23.160 1.00 59.69 90 GLU A O 1
ATOM 754 N N . ARG A 1 91 ? -2.403 31.395 23.697 1.00 62.19 91 ARG A N 1
ATOM 755 C CA . ARG A 1 91 ? -2.913 32.575 23.013 1.00 62.19 91 ARG A CA 1
ATOM 756 C C . ARG A 1 91 ? -2.770 32.318 21.511 1.00 62.19 91 ARG A C 1
ATOM 758 O O . ARG A 1 91 ? -1.780 32.696 20.890 1.00 62.19 91 ARG A O 1
ATOM 765 N N . LYS A 1 92 ? -3.818 31.720 20.932 1.00 61.88 92 LYS A N 1
ATOM 766 C CA . LYS A 1 92 ? -4.032 31.473 19.498 1.00 61.88 92 LYS A CA 1
ATOM 767 C C . LYS A 1 92 ? -3.552 32.583 18.544 1.00 61.88 92 LYS A C 1
ATOM 769 O O . LYS A 1 92 ? -3.072 32.203 17.475 1.00 61.88 92 LYS A O 1
ATOM 774 N N . PRO A 1 93 ? -3.604 33.906 18.854 1.00 63.81 93 PRO A N 1
ATOM 775 C CA . PRO A 1 93 ? -3.075 34.915 17.932 1.00 63.81 93 PRO A CA 1
ATOM 776 C C . PRO A 1 93 ? -1.615 34.671 17.528 1.00 63.81 93 PRO A C 1
ATOM 778 O O . PRO A 1 93 ? -1.287 34.794 16.353 1.00 63.81 93 PRO A O 1
ATOM 781 N N . THR A 1 94 ? -0.736 34.265 18.448 1.00 76.62 94 THR A N 1
ATOM 782 C CA . THR A 1 94 ? 0.710 34.202 18.171 1.00 76.62 94 THR A CA 1
ATOM 783 C C . THR A 1 94 ? 1.088 33.100 17.176 1.00 76.62 94 THR A C 1
ATOM 785 O O . THR A 1 94 ? 1.995 33.293 16.367 1.00 76.62 94 THR A O 1
ATOM 788 N N . TYR A 1 95 ? 0.394 31.959 17.195 1.00 79.50 95 TYR A N 1
ATOM 789 C CA . TYR A 1 95 ? 0.675 30.845 16.283 1.00 79.50 95 TYR A CA 1
ATOM 790 C C . TYR A 1 95 ? 0.226 31.150 14.846 1.00 79.50 95 TYR A C 1
ATOM 792 O O . TYR A 1 95 ? 0.975 30.909 13.900 1.00 79.50 95 TYR A O 1
ATOM 800 N N . ALA A 1 96 ? -0.947 31.772 14.686 1.00 84.44 96 ALA A N 1
ATOM 801 C CA . ALA A 1 96 ? -1.462 32.176 13.379 1.00 84.44 96 ALA A CA 1
ATOM 802 C C . ALA A 1 96 ? -0.534 33.187 12.681 1.00 84.44 96 ALA A C 1
ATOM 804 O O . ALA A 1 96 ? -0.224 33.020 11.502 1.00 84.44 96 ALA A O 1
ATOM 805 N N . PHE A 1 97 ? -0.014 34.178 13.417 1.00 87.69 97 PHE A N 1
ATOM 806 C CA . PHE A 1 97 ? 0.960 35.133 12.874 1.00 87.69 97 PHE A CA 1
ATOM 807 C C . PHE A 1 97 ? 2.268 34.463 12.441 1.00 87.69 97 PHE A C 1
ATOM 809 O O . PHE A 1 97 ? 2.811 34.812 11.397 1.00 87.69 97 PHE A O 1
ATOM 816 N N . ARG A 1 98 ? 2.764 33.477 13.202 1.00 87.44 98 ARG A N 1
ATOM 817 C CA . ARG A 1 98 ? 3.975 32.727 12.834 1.00 87.44 98 ARG A CA 1
ATOM 818 C C . ARG A 1 98 ? 3.779 31.931 11.545 1.00 87.44 98 ARG A C 1
ATOM 820 O O . ARG A 1 98 ? 4.653 31.966 10.688 1.00 87.44 98 ARG A O 1
ATOM 827 N N . ILE A 1 99 ? 2.632 31.273 11.373 1.00 88.44 99 ILE A N 1
ATOM 828 C CA . ILE A 1 99 ? 2.314 30.550 10.131 1.00 88.44 99 ILE A CA 1
ATOM 829 C C . ILE A 1 99 ? 2.182 31.514 8.949 1.00 88.44 99 ILE A C 1
ATOM 831 O O . ILE A 1 99 ? 2.737 31.254 7.881 1.00 88.44 99 ILE A O 1
ATOM 835 N N . ALA A 1 100 ? 1.479 32.633 9.127 1.00 92.38 100 ALA A N 1
ATOM 836 C CA . ALA A 1 100 ? 1.323 33.635 8.077 1.00 92.38 100 ALA A CA 1
ATOM 837 C C . ALA A 1 100 ? 2.681 34.219 7.648 1.00 92.38 100 ALA A C 1
ATOM 839 O O . ALA A 1 100 ? 2.965 34.318 6.459 1.00 92.38 100 ALA A O 1
ATOM 840 N N . ALA A 1 101 ? 3.560 34.524 8.606 1.00 92.69 101 ALA A N 1
ATOM 841 C CA . ALA A 1 101 ? 4.904 35.012 8.317 1.00 92.69 101 ALA A CA 1
ATOM 842 C C . ALA A 1 101 ? 5.757 33.962 7.586 1.00 92.69 101 ALA A C 1
ATOM 844 O O . ALA A 1 101 ? 6.385 34.279 6.580 1.00 92.69 101 ALA A O 1
ATOM 845 N N . LEU A 1 102 ? 5.752 32.706 8.049 1.00 93.12 102 LEU A N 1
ATOM 846 C CA . LEU A 1 102 ? 6.516 31.630 7.411 1.00 93.12 102 LEU A CA 1
ATOM 847 C C . LEU A 1 102 ? 6.019 31.340 5.990 1.00 93.12 102 LEU A C 1
ATOM 849 O O . LEU A 1 102 ? 6.830 31.210 5.079 1.00 93.12 102 LEU A O 1
ATOM 853 N N . SER A 1 103 ? 4.703 31.290 5.780 1.00 90.62 103 SER A N 1
ATOM 854 C CA . SER A 1 103 ? 4.125 31.096 4.444 1.00 90.62 103 SER A CA 1
ATOM 855 C C . SER A 1 103 ? 4.447 32.256 3.499 1.00 90.62 103 SER A C 1
ATOM 857 O O . SER A 1 103 ? 4.830 32.008 2.358 1.00 90.62 103 SER A O 1
ATOM 859 N N . ALA A 1 104 ? 4.395 33.505 3.972 1.00 95.06 104 ALA A N 1
ATOM 860 C CA . ALA A 1 104 ? 4.801 34.666 3.184 1.00 95.06 104 ALA A CA 1
ATOM 861 C C . ALA A 1 104 ? 6.288 34.610 2.793 1.00 95.06 104 ALA A C 1
ATOM 863 O O . ALA A 1 104 ? 6.623 34.833 1.633 1.00 95.06 104 ALA A O 1
ATOM 864 N N . VAL A 1 105 ? 7.177 34.248 3.726 1.00 95.56 105 VAL A N 1
ATOM 865 C CA . VAL A 1 105 ? 8.614 34.089 3.444 1.00 95.56 105 VAL A CA 1
ATOM 866 C C . VAL A 1 105 ? 8.851 33.004 2.393 1.00 95.56 105 VAL A C 1
ATOM 868 O O . VAL A 1 105 ? 9.598 33.230 1.445 1.00 95.56 105 VAL A O 1
ATOM 871 N N . VAL A 1 106 ? 8.184 31.854 2.514 1.00 95.19 106 VAL A N 1
ATOM 872 C CA . VAL A 1 106 ? 8.303 30.755 1.543 1.00 95.19 106 VAL A CA 1
ATOM 873 C C . VAL A 1 106 ? 7.813 31.179 0.157 1.00 95.19 106 VAL A C 1
ATOM 875 O O . VAL A 1 106 ? 8.479 30.885 -0.835 1.00 95.19 106 VAL A O 1
ATOM 878 N N . LEU A 1 107 ? 6.696 31.906 0.068 1.00 95.19 107 LEU A N 1
ATOM 879 C CA . LEU A 1 107 ? 6.172 32.411 -1.205 1.00 95.19 107 LEU A CA 1
ATOM 880 C C . LEU A 1 107 ? 7.114 33.433 -1.849 1.00 95.19 107 LEU A C 1
ATOM 882 O O . LEU A 1 107 ? 7.378 33.341 -3.045 1.00 95.19 107 LEU A O 1
ATOM 886 N N . CYS A 1 108 ? 7.672 34.358 -1.064 1.00 94.25 108 CYS A N 1
ATOM 887 C CA . CYS A 1 108 ? 8.647 35.332 -1.553 1.00 94.25 108 CYS A CA 1
ATOM 888 C C . CYS A 1 108 ? 9.928 34.660 -2.058 1.00 94.25 108 CYS A C 1
ATOM 890 O O . CYS A 1 108 ? 10.412 35.008 -3.131 1.00 94.25 108 CYS A O 1
ATOM 892 N N . LEU A 1 109 ? 10.457 33.676 -1.322 1.00 93.62 109 LEU A N 1
ATOM 893 C CA . LEU A 1 109 ? 11.636 32.916 -1.745 1.00 93.62 109 LEU A CA 1
ATOM 894 C C . LEU A 1 109 ? 11.361 32.100 -3.011 1.00 93.62 109 LEU A C 1
ATOM 896 O O . LEU A 1 109 ? 12.203 32.055 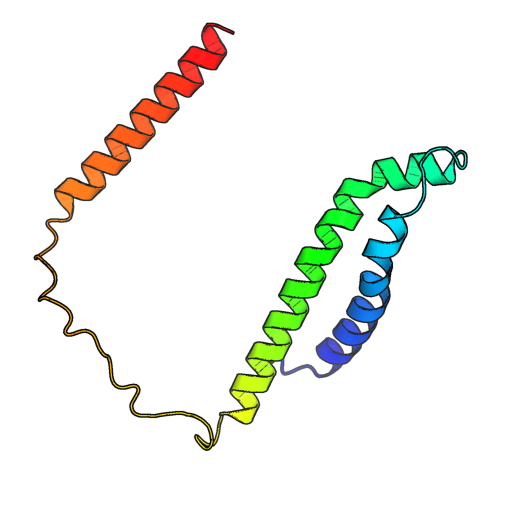-3.902 1.00 93.62 109 LEU A O 1
ATOM 900 N N . SER A 1 110 ? 10.169 31.510 -3.120 1.00 91.06 110 SER A N 1
ATOM 901 C CA . SER A 1 110 ? 9.755 30.759 -4.311 1.00 91.06 110 SER A CA 1
ATOM 902 C C . SER A 1 110 ? 9.622 31.675 -5.531 1.00 91.06 110 SER A C 1
ATOM 904 O O . SER A 1 110 ? 10.124 31.348 -6.601 1.00 91.06 110 SER A O 1
ATOM 906 N N . ALA A 1 111 ? 9.007 32.851 -5.375 1.00 93.25 111 ALA A N 1
ATOM 907 C CA . ALA A 1 111 ? 8.883 33.837 -6.447 1.00 93.25 111 ALA A CA 1
ATOM 908 C C . ALA A 1 111 ? 10.245 34.412 -6.868 1.00 93.25 111 ALA A C 1
ATOM 910 O O . ALA A 1 111 ? 10.508 34.555 -8.058 1.00 93.25 111 ALA A O 1
ATOM 911 N N . ALA A 1 112 ? 11.129 34.696 -5.907 1.00 91.19 112 ALA A N 1
ATOM 912 C CA . ALA A 1 112 ? 12.483 35.162 -6.187 1.00 91.19 112 ALA A CA 1
ATOM 913 C C . ALA A 1 112 ? 13.302 34.108 -6.946 1.00 91.19 112 ALA A C 1
ATOM 915 O O . ALA A 1 112 ? 13.989 34.456 -7.901 1.00 91.19 112 ALA A O 1
ATOM 916 N N . ALA A 1 113 ? 13.187 32.829 -6.577 1.00 88.38 113 ALA A N 1
ATOM 917 C CA . ALA A 1 113 ? 13.848 31.734 -7.284 1.00 88.38 113 ALA A CA 1
ATOM 918 C C . ALA A 1 113 ? 13.361 31.582 -8.737 1.00 88.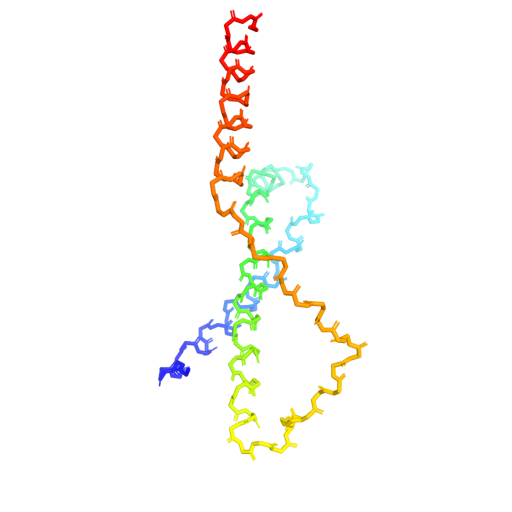38 113 ALA A C 1
ATOM 920 O O . ALA A 1 113 ? 14.160 31.258 -9.604 1.00 88.38 113 ALA A O 1
ATOM 921 N N . ILE A 1 114 ? 12.077 31.849 -9.007 1.00 90.75 114 ILE A N 1
ATOM 922 C CA . ILE A 1 114 ? 11.496 31.796 -10.361 1.00 90.75 114 ILE A CA 1
ATOM 923 C C . ILE A 1 114 ? 11.889 33.018 -11.209 1.00 90.75 114 ILE A C 1
ATOM 925 O O . ILE A 1 114 ? 11.968 32.913 -12.426 1.00 90.75 114 ILE A O 1
ATOM 929 N N . LEU A 1 115 ? 12.095 34.186 -10.592 1.00 84.81 115 LEU A N 1
ATOM 930 C CA . LEU A 1 115 ? 12.434 35.427 -11.306 1.00 84.81 115 LEU A CA 1
ATOM 931 C C . LEU A 1 115 ? 13.941 35.610 -11.547 1.00 84.81 115 LEU A C 1
ATOM 933 O O . LEU A 1 115 ? 14.316 36.355 -12.449 1.00 84.81 115 LEU A O 1
ATOM 937 N N . LEU A 1 116 ? 14.791 34.999 -10.715 1.00 80.19 116 LEU A N 1
ATOM 938 C CA . LEU A 1 116 ? 16.256 35.100 -10.789 1.00 80.19 116 LEU A CA 1
ATOM 939 C C . LEU A 1 116 ? 16.936 33.853 -11.379 1.00 80.19 116 LEU A C 1
ATOM 941 O O . LEU A 1 116 ? 18.132 33.921 -11.666 1.00 80.19 116 LEU A O 1
ATOM 945 N N . GLY A 1 117 ? 16.215 32.735 -11.502 1.00 62.66 117 GLY A N 1
ATOM 946 C CA . GLY A 1 117 ? 16.666 31.512 -12.176 1.00 62.66 117 GLY A CA 1
ATOM 947 C C . GLY A 1 117 ? 16.210 31.471 -13.625 1.00 62.66 117 GLY A C 1
ATOM 948 O O . GLY A 1 117 ? 16.991 30.954 -14.452 1.00 62.66 117 GLY A O 1
#

Radius of gyration: 24.93 Å; chains: 1; bounding box: 40×47×60 Å